Protein AF-M6C1A1-F1 (afdb_monomer_lite)

Foldseek 3Di:
DFWDDKDKDADPDPPRKIKIKTKTADDPVVVVVVCVVQVKDWDQDPVDDPPPDPPPQDADNPWTWIDRPDPQDDWIKTADNVGRIIITIHIDD

pLDDT: mean 89.35, std 10.34, range [57.09, 98.19]

Radius of gyration: 13.03 Å; chains: 1; bounding box: 29×26×34 Å

Sequence (93 aa):
MKLVHGKYRESAHWSHEHILFLELKAPPPWRQEFIRLNHLIEVKPDGTLPRDAPIWFRPPKYYKVLISHSENQGSVYYENPKTGHMFLYDIQF

Organism: NCBI:txid1303729

Secondary structure (DSSP, 8-state):
-EEEEEEEEE-SSSS--EEEEEEEE--HHHHHHHHHHTTEEEE-------TT--TT----TTSEEEEESS--TT-EEEEETTTTEEEEEEEE-

Structure (mmCIF, N/CA/C/O backbone):
data_AF-M6C1A1-F1
#
_entry.id   AF-M6C1A1-F1
#
loop_
_atom_site.group_PDB
_atom_site.id
_atom_site.type_symbol
_atom_site.label_atom_id
_atom_site.label_alt_id
_atom_site.label_comp_id
_atom_site.label_asym_id
_atom_site.label_entity_id
_atom_site.label_seq_id
_atom_site.pdbx_PDB_ins_code
_atom_site.Cartn_x
_atom_site.Cartn_y
_atom_site.Cartn_z
_atom_site.occupancy
_atom_site.B_iso_or_equiv
_atom_site.auth_seq_id
_atom_site.auth_comp_id
_atom_site.auth_asym_id
_atom_site.auth_atom_id
_atom_site.pdbx_PDB_model_num
ATOM 1 N N . MET A 1 1 ? -3.321 -11.537 8.375 1.00 89.19 1 MET A N 1
ATOM 2 C CA . MET A 1 1 ? -3.165 -10.690 7.169 1.00 89.19 1 MET A CA 1
ATOM 3 C C . MET A 1 1 ? -4.000 -11.298 6.053 1.00 89.19 1 MET A C 1
ATOM 5 O O . MET A 1 1 ? -4.170 -12.511 6.069 1.00 89.19 1 MET A O 1
ATOM 9 N N . LYS A 1 2 ? -4.548 -10.496 5.134 1.00 95.88 2 LYS A N 1
ATOM 10 C CA . LYS A 1 2 ? -5.321 -10.986 3.982 1.00 95.88 2 LYS A CA 1
ATOM 11 C C . LYS A 1 2 ? -4.950 -10.204 2.723 1.00 95.88 2 LYS A C 1
ATOM 13 O O . LYS A 1 2 ? -5.054 -8.982 2.742 1.00 95.88 2 LYS A O 1
ATOM 18 N N . LEU A 1 3 ? -4.573 -10.904 1.656 1.00 96.44 3 LEU A N 1
ATOM 19 C CA . LEU A 1 3 ? -4.422 -10.331 0.318 1.00 96.44 3 LEU A CA 1
ATOM 20 C C . LEU A 1 3 ? -5.800 -10.229 -0.356 1.00 96.44 3 LEU A C 1
ATOM 22 O O . LEU A 1 3 ? -6.589 -11.172 -0.277 1.00 96.44 3 LEU A O 1
ATOM 26 N N . VAL A 1 4 ? -6.095 -9.085 -0.971 1.00 97.06 4 VAL A N 1
ATOM 27 C CA . VAL A 1 4 ? -7.317 -8.846 -1.756 1.00 97.06 4 VAL A CA 1
ATOM 28 C C . VAL A 1 4 ? -6.995 -8.954 -3.244 1.00 97.06 4 VAL A C 1
ATOM 30 O O . VAL A 1 4 ? -7.593 -9.776 -3.931 1.00 97.06 4 VAL A O 1
ATOM 33 N N . HIS A 1 5 ? -5.998 -8.200 -3.711 1.00 98.06 5 HIS A N 1
ATOM 34 C CA . HIS A 1 5 ? -5.505 -8.243 -5.086 1.00 98.06 5 HIS A CA 1
ATOM 35 C C . HIS A 1 5 ? -3.981 -8.151 -5.121 1.00 98.06 5 HIS A C 1
ATOM 37 O O . HIS A 1 5 ? -3.374 -7.490 -4.278 1.00 98.06 5 HIS A O 1
ATOM 43 N N . GLY A 1 6 ? -3.374 -8.786 -6.122 1.00 96.12 6 GLY A N 1
ATOM 44 C CA . GLY A 1 6 ? -1.946 -8.687 -6.388 1.00 96.12 6 GLY A CA 1
ATOM 45 C C . GLY A 1 6 ? -1.657 -8.689 -7.884 1.00 96.12 6 GLY A C 1
ATOM 46 O O . GLY A 1 6 ? -2.283 -9.428 -8.642 1.00 96.12 6 GLY A O 1
ATOM 47 N N . LYS A 1 7 ? -0.715 -7.849 -8.309 1.00 95.31 7 LYS A N 1
ATOM 48 C CA . LYS A 1 7 ? -0.151 -7.846 -9.660 1.00 95.31 7 LYS A CA 1
ATOM 49 C C . LYS A 1 7 ? 1.350 -7.633 -9.542 1.00 95.31 7 LYS A C 1
ATOM 51 O O . LYS A 1 7 ? 1.779 -6.630 -8.982 1.00 95.31 7 LYS A O 1
ATOM 56 N N . TYR A 1 8 ? 2.113 -8.567 -10.086 1.00 92.50 8 TYR A N 1
ATOM 57 C CA . TYR A 1 8 ? 3.569 -8.542 -10.104 1.00 92.50 8 TYR A CA 1
ATOM 58 C C . TYR A 1 8 ? 4.056 -8.550 -11.551 1.00 92.50 8 TYR A C 1
ATOM 60 O O . TYR A 1 8 ? 3.472 -9.231 -12.400 1.00 92.50 8 TYR A O 1
ATOM 68 N N . ARG A 1 9 ? 5.098 -7.772 -11.832 1.00 86.56 9 ARG A N 1
ATOM 69 C CA . ARG A 1 9 ? 5.805 -7.762 -13.107 1.00 86.56 9 ARG A CA 1
ATOM 70 C C . ARG A 1 9 ? 7.294 -7.641 -12.826 1.00 86.56 9 ARG A C 1
ATOM 72 O O . ARG A 1 9 ? 7.702 -6.724 -12.126 1.00 86.56 9 ARG A O 1
ATOM 79 N N . GLU A 1 10 ? 8.070 -8.521 -13.431 1.00 83.62 10 GLU A N 1
ATOM 80 C CA . GLU A 1 10 ? 9.530 -8.499 -13.405 1.00 83.62 10 GLU A CA 1
ATOM 81 C C . GLU A 1 10 ? 10.049 -8.163 -14.809 1.00 83.62 10 GLU A C 1
ATOM 83 O O . GLU A 1 10 ? 9.388 -8.476 -15.812 1.00 83.62 10 GLU A O 1
ATOM 88 N N . SER A 1 11 ? 11.190 -7.483 -14.896 1.00 75.62 11 SER A N 1
ATOM 89 C CA . SER A 1 11 ? 11.882 -7.289 -16.170 1.00 75.62 11 SER A CA 1
ATOM 90 C C . SER A 1 11 ? 12.399 -8.627 -16.704 1.00 75.62 11 SER A C 1
ATOM 92 O O . SER A 1 11 ? 12.832 -9.494 -15.956 1.00 75.62 11 SER A O 1
ATOM 94 N N . ALA A 1 12 ? 12.359 -8.803 -18.026 1.00 66.56 12 ALA A N 1
ATOM 95 C CA . ALA A 1 12 ? 12.942 -9.975 -18.684 1.00 66.56 12 ALA A CA 1
ATOM 96 C C . ALA A 1 12 ? 14.465 -9.839 -18.897 1.00 66.56 12 ALA A C 1
ATOM 98 O O . ALA A 1 12 ? 15.117 -10.780 -19.351 1.00 66.56 12 ALA A O 1
ATOM 99 N N . HIS A 1 13 ? 15.025 -8.655 -18.631 1.00 60.72 13 HIS A N 1
ATOM 100 C CA . HIS A 1 13 ? 16.453 -8.374 -18.747 1.00 60.72 13 HIS A CA 1
ATOM 101 C C . HIS A 1 13 ? 17.161 -8.606 -17.404 1.00 60.72 13 HIS A C 1
ATOM 103 O O . HIS A 1 13 ? 16.519 -8.676 -16.371 1.00 60.72 13 HIS A O 1
ATOM 109 N N . TRP A 1 14 ? 18.488 -8.764 -17.414 1.00 58.22 14 TRP A N 1
ATOM 110 C CA . TRP A 1 14 ? 19.290 -9.239 -16.270 1.00 58.22 14 TRP A CA 1
ATOM 111 C C . TRP A 1 14 ? 19.287 -8.331 -15.019 1.00 58.22 14 TRP A C 1
ATOM 113 O O . TRP A 1 14 ? 19.912 -8.677 -14.014 1.00 58.22 14 TRP A O 1
ATOM 123 N N . SER A 1 15 ? 18.620 -7.176 -15.064 1.00 61.72 15 SER A N 1
ATOM 124 C CA . SER A 1 15 ? 18.337 -6.362 -13.886 1.00 61.72 15 SER A CA 1
ATOM 125 C C . SER A 1 15 ? 17.124 -6.949 -13.149 1.00 61.72 15 SER A C 1
ATOM 127 O O . SER A 1 15 ? 16.104 -7.254 -13.760 1.00 61.72 15 SER A O 1
ATOM 129 N N . HIS A 1 16 ? 17.234 -7.141 -11.830 1.00 68.25 16 HIS A N 1
ATOM 130 C CA . HIS A 1 16 ? 16.158 -7.676 -10.978 1.00 68.25 16 HIS A CA 1
ATOM 131 C C . HIS A 1 16 ? 15.087 -6.601 -10.713 1.00 68.25 16 HIS A C 1
ATOM 133 O O . HIS A 1 16 ? 14.690 -6.369 -9.574 1.00 68.25 16 HIS A O 1
ATOM 139 N N . GLU A 1 17 ? 14.676 -5.887 -11.764 1.00 82.06 17 GLU A N 1
ATOM 140 C CA . GLU A 1 17 ? 13.709 -4.805 -11.657 1.00 82.06 17 GLU A CA 1
ATOM 141 C C . GLU A 1 17 ? 12.316 -5.394 -11.525 1.00 82.06 17 GLU A C 1
ATOM 143 O O . GLU A 1 17 ? 11.888 -6.215 -12.352 1.00 82.06 17 GLU A O 1
ATOM 148 N N . HIS A 1 18 ? 11.571 -4.931 -10.529 1.00 87.19 18 HIS A N 1
ATOM 149 C CA . HIS A 1 18 ? 10.198 -5.364 -10.336 1.00 87.19 18 HIS A CA 1
ATOM 150 C C . HIS A 1 18 ? 9.247 -4.211 -10.076 1.00 87.19 18 HIS A C 1
ATOM 152 O O . HIS A 1 18 ? 9.596 -3.181 -9.508 1.00 87.19 18 HIS A O 1
ATOM 158 N N . ILE A 1 19 ? 7.997 -4.442 -10.470 1.00 91.31 19 ILE A N 1
ATOM 159 C CA . ILE A 1 19 ? 6.848 -3.612 -10.136 1.00 91.31 19 ILE A CA 1
ATOM 160 C C . ILE A 1 19 ? 5.800 -4.497 -9.471 1.00 91.31 19 ILE A C 1
ATOM 162 O O . ILE A 1 19 ? 5.350 -5.502 -10.034 1.00 91.31 19 ILE A O 1
ATOM 166 N N . LEU A 1 20 ? 5.363 -4.085 -8.287 1.00 93.62 20 LEU A N 1
ATOM 167 C CA . LEU A 1 20 ? 4.387 -4.790 -7.476 1.00 93.62 20 LEU A CA 1
ATOM 168 C C . LEU A 1 20 ? 3.235 -3.859 -7.091 1.00 93.62 20 LEU A C 1
ATOM 170 O O . LEU A 1 20 ? 3.431 -2.792 -6.519 1.00 93.62 20 LEU A O 1
ATOM 174 N N . PHE A 1 21 ? 2.011 -4.305 -7.359 1.00 96.50 21 PHE A N 1
ATOM 175 C CA . PHE A 1 21 ? 0.788 -3.706 -6.838 1.00 96.50 21 PHE A CA 1
ATOM 176 C C . PHE A 1 21 ? 0.103 -4.706 -5.916 1.00 96.50 21 PHE A C 1
ATOM 178 O O . PHE A 1 21 ? -0.175 -5.835 -6.329 1.00 96.50 21 PHE A O 1
ATOM 185 N N . LEU A 1 22 ? -0.233 -4.286 -4.699 1.00 97.56 22 LEU A N 1
ATOM 186 C CA . LEU A 1 22 ? -1.007 -5.079 -3.747 1.00 97.56 22 LEU A CA 1
ATOM 187 C C . LEU A 1 22 ? -2.165 -4.263 -3.178 1.00 97.56 22 LEU A C 1
ATOM 189 O O . LEU A 1 22 ? -2.023 -3.080 -2.881 1.00 97.56 22 LEU A O 1
ATOM 193 N N . GLU A 1 23 ? -3.287 -4.930 -2.948 1.00 98.19 23 GLU A N 1
ATOM 194 C CA . GLU A 1 23 ? -4.354 -4.480 -2.056 1.00 98.19 23 GLU A CA 1
ATOM 195 C C . GLU A 1 23 ? -4.487 -5.520 -0.945 1.00 98.19 23 GLU A C 1
ATOM 197 O O . GLU A 1 23 ? -4.648 -6.713 -1.218 1.00 98.19 23 GLU A O 1
ATOM 202 N N . LEU A 1 24 ? -4.383 -5.102 0.314 1.00 97.56 24 LEU A N 1
ATOM 203 C CA . LEU A 1 24 ? -4.359 -6.027 1.444 1.00 97.56 24 LEU A CA 1
ATOM 204 C C . LEU A 1 24 ? -5.001 -5.448 2.702 1.00 97.56 24 LEU A C 1
ATOM 206 O O . LEU A 1 24 ? -5.198 -4.244 2.854 1.00 97.56 24 LEU A O 1
ATOM 210 N N . LYS A 1 25 ? -5.304 -6.338 3.647 1.00 97.81 25 LYS A N 1
ATOM 211 C CA . LYS A 1 25 ? -5.681 -5.996 5.018 1.00 97.81 25 LYS A CA 1
ATOM 212 C C . LYS A 1 25 ? -4.651 -6.562 5.991 1.00 97.81 25 LYS A C 1
ATOM 214 O O . LYS A 1 25 ? -4.532 -7.785 6.145 1.00 97.81 25 LYS A O 1
ATOM 219 N N . ALA A 1 26 ? -3.929 -5.680 6.672 1.00 96.94 26 ALA A N 1
ATOM 220 C CA . ALA A 1 26 ? -2.890 -6.043 7.633 1.00 96.94 26 ALA A CA 1
ATOM 221 C C . ALA A 1 26 ? -3.280 -5.644 9.067 1.00 96.94 26 ALA A C 1
ATOM 223 O O . ALA A 1 26 ? -3.941 -4.621 9.259 1.00 96.94 26 ALA A O 1
ATOM 224 N N . PRO A 1 27 ? -2.906 -6.431 10.092 1.00 97.00 27 PRO A N 1
ATOM 225 C CA . PRO A 1 27 ? -3.138 -6.078 11.493 1.00 97.00 27 PRO A CA 1
ATOM 226 C C . PRO A 1 27 ? -2.162 -4.981 11.968 1.00 97.00 27 PRO A C 1
ATOM 228 O O . PRO A 1 27 ? -1.062 -4.889 11.422 1.00 97.00 27 PRO A O 1
ATOM 231 N N . PRO A 1 28 ? -2.509 -4.187 13.003 1.00 96.31 28 PRO A N 1
ATOM 232 C CA . PRO A 1 28 ? -1.676 -3.070 13.457 1.00 96.31 28 PRO A CA 1
ATOM 233 C C . PRO A 1 28 ? -0.203 -3.412 13.752 1.00 96.31 28 PRO A C 1
ATOM 235 O O . PRO A 1 28 ? 0.642 -2.666 13.263 1.00 96.31 28 PRO A O 1
ATOM 238 N N . PRO A 1 29 ? 0.142 -4.532 14.431 1.00 96.81 29 PRO A N 1
ATOM 239 C CA . PRO A 1 29 ? 1.544 -4.857 14.713 1.00 96.81 29 PRO A CA 1
ATOM 240 C C . PRO A 1 29 ? 2.389 -5.017 13.446 1.00 96.81 29 PRO A C 1
ATOM 242 O O . PRO A 1 29 ? 3.508 -4.526 13.375 1.00 96.81 29 PRO A O 1
ATOM 245 N N . TRP A 1 30 ? 1.826 -5.645 12.409 1.00 96.69 30 TRP A N 1
ATOM 246 C CA . TRP A 1 30 ? 2.526 -5.821 11.138 1.00 96.69 30 TRP A CA 1
ATOM 247 C C . TRP A 1 30 ? 2.729 -4.485 10.421 1.00 96.69 30 TRP A C 1
ATOM 249 O O . TRP A 1 30 ? 3.796 -4.242 9.875 1.00 96.69 30 TRP A O 1
ATOM 259 N N . ARG A 1 31 ? 1.727 -3.595 10.443 1.00 96.12 31 ARG A N 1
ATOM 260 C CA . ARG A 1 31 ? 1.812 -2.283 9.776 1.00 96.12 31 ARG A CA 1
ATOM 261 C C . ARG A 1 31 ? 2.837 -1.372 10.447 1.00 96.12 31 ARG A C 1
ATOM 263 O O . ARG A 1 31 ? 3.610 -0.721 9.757 1.00 96.12 31 ARG A O 1
ATOM 270 N N . GLN A 1 32 ? 2.868 -1.365 11.779 1.00 95.81 32 GLN A N 1
ATOM 271 C CA . GLN A 1 32 ? 3.870 -0.630 12.554 1.00 95.81 32 GLN A CA 1
ATOM 272 C C . GLN A 1 32 ? 5.284 -1.116 12.230 1.00 95.81 32 GLN A C 1
ATOM 274 O O . GLN A 1 32 ? 6.168 -0.303 11.977 1.00 95.81 32 GLN A O 1
ATOM 279 N N . GLU A 1 33 ? 5.473 -2.433 12.171 1.00 97.00 33 GLU A N 1
ATOM 280 C CA . GLU A 1 33 ? 6.764 -3.024 11.837 1.00 97.00 33 GLU A CA 1
ATOM 281 C C . GLU A 1 33 ? 7.161 -2.753 10.380 1.00 97.00 33 GLU A C 1
ATOM 283 O O . GLU A 1 33 ? 8.300 -2.387 10.112 1.00 97.00 33 GLU A O 1
ATOM 288 N N . PHE A 1 34 ? 6.215 -2.835 9.442 1.00 94.94 34 PHE A N 1
ATOM 289 C CA . PHE A 1 34 ? 6.432 -2.496 8.036 1.00 94.94 34 PHE A CA 1
ATOM 290 C C . PHE A 1 34 ? 6.886 -1.040 7.859 1.00 94.94 34 PHE A C 1
ATOM 292 O O . PHE A 1 34 ? 7.878 -0.786 7.178 1.00 94.94 34 PHE A O 1
ATOM 299 N N . ILE A 1 35 ? 6.212 -0.091 8.517 1.00 94.50 35 ILE A N 1
ATOM 300 C CA . ILE A 1 35 ? 6.593 1.330 8.523 1.00 94.50 35 ILE A CA 1
ATOM 301 C C . ILE A 1 35 ? 7.998 1.513 9.100 1.00 94.50 35 ILE A C 1
ATOM 303 O O . ILE A 1 35 ? 8.817 2.223 8.515 1.00 94.50 35 ILE A O 1
ATOM 307 N N . ARG A 1 36 ? 8.287 0.845 10.222 1.00 95.44 36 ARG A N 1
ATOM 308 C CA . ARG A 1 36 ? 9.572 0.932 10.919 1.00 95.44 36 ARG A CA 1
ATOM 309 C C . ARG A 1 36 ? 10.720 0.359 10.094 1.00 95.44 36 ARG A C 1
ATOM 311 O O . ARG A 1 36 ? 11.758 0.995 10.024 1.00 95.44 36 ARG A O 1
ATOM 318 N N . LEU A 1 37 ? 10.554 -0.815 9.487 1.00 93.56 37 LEU A N 1
ATOM 319 C CA . LEU A 1 37 ? 11.612 -1.492 8.728 1.00 93.56 37 LEU A CA 1
ATOM 320 C C . LEU A 1 37 ? 11.923 -0.804 7.393 1.00 93.56 37 LEU A C 1
ATOM 322 O O . LEU A 1 37 ? 13.066 -0.835 6.957 1.00 93.56 37 LEU A O 1
ATOM 326 N N . ASN A 1 38 ? 10.931 -0.166 6.765 1.00 91.06 38 ASN A N 1
ATOM 327 C CA . ASN A 1 38 ? 11.099 0.518 5.475 1.00 91.06 38 ASN A CA 1
ATOM 328 C C . ASN A 1 38 ? 11.364 2.030 5.612 1.00 91.06 38 ASN A C 1
ATOM 330 O O . ASN A 1 38 ? 11.391 2.748 4.609 1.00 91.06 38 ASN A O 1
ATOM 334 N N . HIS A 1 39 ? 11.533 2.518 6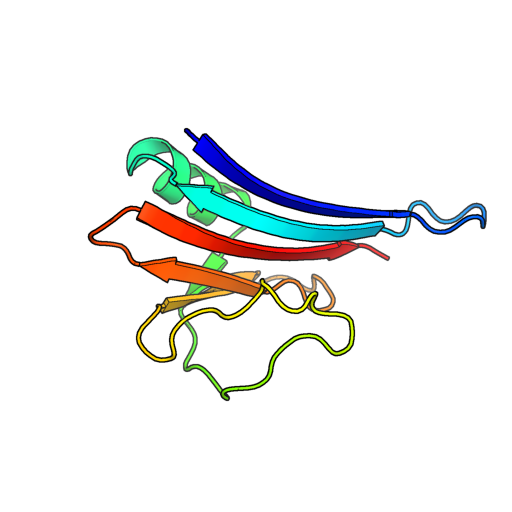.848 1.00 92.94 39 HIS A N 1
ATOM 335 C CA . HIS A 1 39 ? 11.754 3.931 7.171 1.00 92.94 39 HIS A CA 1
ATOM 336 C C . HIS A 1 39 ? 10.706 4.852 6.515 1.00 92.94 39 HIS A C 1
ATOM 338 O O . HIS A 1 39 ? 11.048 5.850 5.874 1.00 92.94 39 HIS A O 1
ATOM 344 N N . LEU A 1 40 ? 9.424 4.483 6.627 1.00 93.12 40 LEU A N 1
ATOM 345 C CA . LEU A 1 40 ? 8.346 5.206 5.954 1.00 93.12 40 LEU A CA 1
ATOM 346 C C . LEU A 1 40 ? 7.931 6.461 6.724 1.00 93.12 40 LEU A C 1
ATOM 348 O O . LEU A 1 40 ? 7.750 6.425 7.942 1.00 93.12 40 LEU A O 1
ATOM 352 N N . ILE A 1 41 ? 7.699 7.547 5.992 1.00 94.12 41 ILE A N 1
ATOM 353 C CA . ILE A 1 41 ? 7.161 8.807 6.509 1.00 94.12 41 ILE A CA 1
ATOM 354 C C . ILE A 1 41 ? 5.811 9.114 5.869 1.00 94.12 41 ILE A C 1
ATOM 356 O O . ILE A 1 41 ? 5.564 8.770 4.714 1.00 94.12 41 ILE A O 1
ATOM 360 N N . GLU A 1 42 ? 4.937 9.781 6.619 1.00 94.69 42 GLU A N 1
ATOM 361 C CA . GLU A 1 42 ? 3.657 10.264 6.104 1.00 94.69 42 GLU A CA 1
ATOM 362 C C . GLU A 1 42 ? 3.845 11.557 5.304 1.00 94.69 42 GLU A C 1
ATOM 364 O O . GLU A 1 42 ? 4.496 12.495 5.766 1.00 94.69 42 GLU A O 1
ATOM 369 N N . VAL A 1 43 ? 3.247 11.618 4.114 1.00 92.50 43 VAL A N 1
ATOM 370 C CA . VAL A 1 43 ? 3.272 12.791 3.231 1.00 92.50 43 VAL A CA 1
ATOM 371 C C . VAL A 1 43 ? 1.864 13.214 2.828 1.00 92.50 43 VAL A C 1
ATOM 373 O O . VAL A 1 43 ? 0.900 12.452 2.931 1.00 92.50 43 VAL A O 1
ATOM 376 N N . LYS A 1 44 ? 1.729 14.458 2.355 1.00 89.62 44 LYS A N 1
ATOM 377 C CA . LYS A 1 44 ? 0.460 14.929 1.793 1.00 89.62 44 LYS A CA 1
ATOM 378 C C . LYS A 1 44 ? 0.208 14.232 0.447 1.00 89.62 44 LYS A C 1
ATOM 380 O O . LYS A 1 44 ? 1.104 14.259 -0.394 1.00 89.62 44 LYS A O 1
ATOM 385 N N . PRO A 1 45 ? -0.985 13.654 0.216 1.00 82.06 45 PRO A N 1
ATOM 386 C CA . PRO A 1 45 ? -1.332 13.096 -1.084 1.00 82.06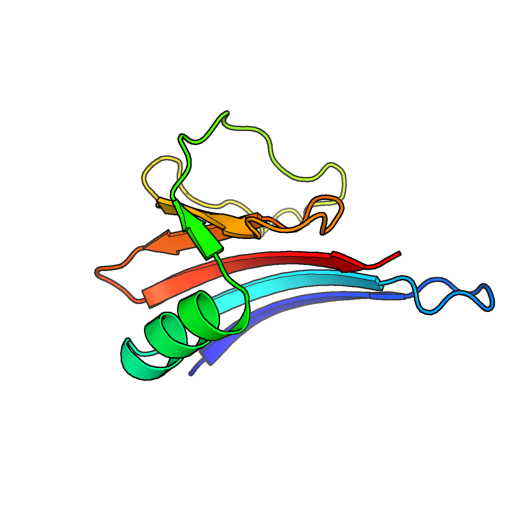 45 PRO A CA 1
ATOM 387 C C . PRO A 1 45 ? -1.352 14.202 -2.143 1.00 82.06 45 PRO A C 1
ATOM 389 O O . PRO A 1 45 ? -2.019 15.220 -1.963 1.00 82.06 45 PRO A O 1
ATOM 392 N N . ASP A 1 46 ? -0.676 13.975 -3.264 1.00 78.88 46 ASP A N 1
ATOM 393 C CA . ASP A 1 46 ? -0.767 14.813 -4.466 1.00 78.88 46 ASP A CA 1
ATOM 394 C C . ASP A 1 46 ? -1.914 14.366 -5.400 1.00 78.88 46 ASP A C 1
ATOM 396 O O . ASP A 1 46 ? -2.307 15.087 -6.314 1.00 78.88 46 ASP A O 1
ATOM 400 N N . GLY A 1 47 ? -2.500 13.194 -5.128 1.00 77.88 47 GLY A N 1
ATOM 401 C CA . GLY A 1 47 ? -3.581 12.599 -5.911 1.00 77.88 47 GLY A CA 1
ATOM 402 C C . GLY A 1 47 ? -3.109 11.834 -7.148 1.00 77.88 47 GLY A C 1
ATOM 403 O O . GLY A 1 47 ? -3.955 11.335 -7.892 1.00 77.88 47 GLY A O 1
ATOM 404 N N . THR A 1 48 ? -1.798 11.713 -7.355 1.00 80.75 48 THR A N 1
ATOM 405 C CA . THR A 1 48 ? -1.212 10.985 -8.478 1.00 80.75 48 THR A CA 1
ATOM 406 C C . THR A 1 48 ? -1.203 9.485 -8.177 1.00 80.75 48 THR A C 1
ATOM 408 O O . THR A 1 48 ? -0.895 9.051 -7.066 1.00 80.75 48 THR A O 1
ATOM 411 N N . LEU A 1 49 ? -1.564 8.676 -9.175 1.00 87.06 49 LEU A N 1
ATOM 412 C CA . LEU A 1 49 ? -1.430 7.219 -9.129 1.00 87.06 49 LEU A CA 1
ATOM 413 C C . LEU A 1 49 ? -0.296 6.772 -10.058 1.00 87.06 49 LEU A C 1
ATOM 415 O O . LEU A 1 49 ? -0.037 7.445 -11.060 1.00 87.06 49 LEU A O 1
ATOM 419 N N . PRO A 1 50 ? 0.346 5.623 -9.782 1.00 87.88 50 PRO A N 1
ATOM 420 C CA . PRO A 1 50 ? 1.327 5.050 -10.694 1.00 87.88 50 PRO A CA 1
ATOM 421 C C . PRO A 1 50 ? 0.727 4.818 -12.085 1.00 87.88 50 PRO A C 1
ATOM 423 O O . PRO A 1 50 ? -0.402 4.341 -12.209 1.00 87.88 50 PRO A O 1
ATOM 426 N N . ARG A 1 51 ? 1.491 5.120 -13.142 1.00 83.88 51 ARG A N 1
ATOM 427 C CA . ARG A 1 51 ? 1.019 5.063 -14.540 1.00 83.88 51 ARG A CA 1
ATOM 428 C C . ARG A 1 51 ? 0.458 3.692 -14.940 1.00 83.88 51 ARG A C 1
ATOM 430 O O . ARG A 1 51 ? -0.529 3.631 -15.665 1.00 83.88 51 ARG A O 1
ATOM 437 N N . ASP A 1 52 ? 1.057 2.618 -14.429 1.00 86.00 52 ASP A N 1
ATOM 438 C CA . ASP A 1 52 ? 0.706 1.231 -14.766 1.00 86.00 52 ASP A CA 1
ATOM 439 C C . ASP A 1 52 ? -0.239 0.570 -13.744 1.00 86.00 52 ASP A C 1
ATOM 441 O O . ASP A 1 52 ? -0.400 -0.663 -13.726 1.00 86.00 52 ASP A O 1
ATOM 445 N N . ALA A 1 53 ? -0.868 1.384 -12.888 1.00 92.62 53 ALA A N 1
ATOM 446 C CA . ALA A 1 53 ? -1.789 0.919 -11.865 1.00 92.62 53 ALA A CA 1
ATOM 447 C C . ALA A 1 53 ? -2.952 0.122 -12.487 1.00 92.62 53 ALA A C 1
ATOM 449 O O . ALA A 1 53 ? -3.628 0.600 -13.404 1.00 92.62 53 ALA A O 1
ATOM 450 N N . PRO A 1 54 ? -3.217 -1.111 -12.015 1.00 95.25 54 PRO A N 1
ATOM 451 C CA . PRO A 1 54 ? -4.363 -1.873 -12.485 1.00 95.25 54 PRO A CA 1
ATOM 452 C C . PRO A 1 54 ? -5.674 -1.192 -12.073 1.00 95.25 54 PRO A C 1
ATOM 454 O O . PRO A 1 54 ? -5.726 -0.451 -11.095 1.00 95.25 54 PRO A O 1
ATOM 457 N N . ILE A 1 55 ? -6.769 -1.495 -12.779 1.00 95.19 55 ILE A N 1
ATOM 458 C CA . ILE A 1 55 ? -8.070 -0.834 -12.569 1.00 95.19 55 ILE A CA 1
ATOM 459 C C . ILE A 1 55 ? -8.601 -0.927 -11.132 1.00 95.19 55 ILE A C 1
ATOM 461 O O . ILE A 1 55 ? -9.400 -0.084 -10.739 1.00 95.19 55 ILE A O 1
ATOM 465 N N . TRP A 1 56 ? -8.183 -1.936 -10.366 1.00 96.06 56 TRP A N 1
ATOM 466 C CA . TRP A 1 56 ? -8.574 -2.140 -8.972 1.00 96.06 56 TRP A CA 1
ATOM 467 C C . TRP A 1 56 ? -7.700 -1.356 -7.979 1.00 96.06 56 TRP A C 1
ATOM 469 O O . TRP A 1 56 ? -8.105 -1.165 -6.837 1.00 96.06 56 TRP A O 1
ATOM 479 N N . PHE A 1 57 ? -6.537 -0.843 -8.393 1.00 96.75 57 PHE A N 1
ATOM 480 C CA . PHE A 1 57 ? -5.632 -0.076 -7.538 1.00 96.75 57 PHE A CA 1
ATOM 481 C C . PHE A 1 57 ? -6.107 1.376 -7.424 1.00 96.75 57 PHE A C 1
ATOM 483 O O . PHE A 1 57 ? -5.643 2.277 -8.122 1.00 96.75 57 PHE A O 1
ATOM 490 N N . ARG A 1 58 ? -7.110 1.590 -6.571 1.00 94.69 58 ARG A N 1
ATOM 491 C CA . ARG A 1 58 ? -7.782 2.884 -6.388 1.00 94.69 58 ARG A CA 1
ATOM 492 C C . ARG A 1 58 ? -7.788 3.281 -4.908 1.00 94.69 58 ARG A C 1
ATOM 494 O O . ARG A 1 58 ? -8.847 3.227 -4.276 1.00 94.69 58 ARG A O 1
ATOM 501 N N . PRO A 1 59 ? -6.634 3.667 -4.333 1.00 95.00 59 PRO A N 1
ATOM 502 C CA . PRO A 1 59 ? -6.576 4.109 -2.947 1.00 95.00 59 PRO A CA 1
ATOM 503 C C . PRO A 1 59 ? -7.480 5.337 -2.731 1.00 95.00 59 PRO A C 1
ATOM 505 O O . PRO A 1 59 ? -7.393 6.312 -3.483 1.00 95.00 59 PRO A O 1
ATOM 508 N N . PRO A 1 60 ? -8.368 5.326 -1.721 1.00 93.69 60 PRO A N 1
ATOM 509 C CA . PRO A 1 60 ? -9.202 6.484 -1.425 1.00 93.69 60 PRO A CA 1
ATOM 510 C C . PRO A 1 60 ? -8.375 7.701 -0.992 1.00 93.69 60 PRO A C 1
ATOM 512 O O . PRO A 1 60 ? -7.426 7.574 -0.224 1.00 93.69 60 PRO A O 1
ATOM 515 N N . LYS A 1 61 ? -8.794 8.907 -1.403 1.00 90.38 61 LYS A N 1
ATOM 516 C CA . LYS A 1 61 ? -8.059 10.171 -1.164 1.00 90.38 61 LYS A CA 1
ATOM 517 C C . LYS A 1 61 ? -7.801 10.509 0.310 1.00 90.38 61 LYS A C 1
ATOM 519 O O . LYS A 1 61 ? -6.933 11.318 0.604 1.00 90.38 61 LYS A O 1
ATOM 524 N N . TYR A 1 62 ? -8.584 9.937 1.221 1.00 90.38 62 TYR A N 1
ATOM 525 C CA . TYR A 1 62 ? -8.459 10.148 2.666 1.00 90.38 62 TYR A CA 1
ATOM 526 C C . TYR A 1 62 ? -7.508 9.150 3.346 1.00 90.38 62 TYR A C 1
ATOM 528 O O . TYR A 1 62 ? -7.394 9.156 4.572 1.00 90.38 62 TYR A O 1
ATOM 536 N N . TYR A 1 63 ? -6.883 8.245 2.588 1.00 94.62 63 TYR A N 1
ATOM 537 C CA . TYR A 1 63 ? -5.866 7.347 3.127 1.00 94.62 63 TYR A CA 1
ATOM 538 C C . TYR A 1 63 ? -4.592 8.141 3.398 1.00 94.62 63 TYR A C 1
ATOM 540 O O . TYR A 1 63 ? -4.280 9.104 2.696 1.00 94.62 63 TYR A O 1
ATOM 548 N N . LYS A 1 64 ? -3.845 7.709 4.412 1.00 94.88 64 LYS A N 1
ATOM 549 C CA . LYS A 1 64 ? -2.484 8.189 4.628 1.00 94.88 64 LYS A CA 1
ATOM 550 C C . LYS A 1 64 ? -1.621 7.750 3.460 1.00 94.88 64 LYS A C 1
ATOM 552 O O . LYS A 1 64 ? -1.776 6.617 3.009 1.00 94.88 64 LYS A O 1
ATOM 557 N N . VAL A 1 65 ? -0.716 8.615 3.021 1.00 95.19 65 VAL A N 1
ATOM 558 C CA . VAL A 1 65 ? 0.298 8.278 2.021 1.00 95.19 65 VAL A CA 1
ATOM 559 C C . VAL A 1 65 ? 1.632 8.170 2.728 1.00 95.19 65 VAL A C 1
ATOM 561 O O . VAL A 1 65 ? 2.021 9.077 3.458 1.00 95.19 65 VAL A O 1
ATOM 564 N N . LEU A 1 66 ? 2.300 7.045 2.528 1.00 94.56 66 LEU A N 1
ATOM 565 C CA . LEU A 1 66 ? 3.572 6.710 3.131 1.00 94.56 66 LEU A CA 1
ATOM 566 C C . LEU A 1 66 ? 4.593 6.475 2.019 1.00 94.56 66 LEU A C 1
ATOM 568 O O . LEU A 1 66 ? 4.329 5.715 1.085 1.00 94.56 66 LEU A O 1
ATOM 572 N N . ILE A 1 67 ? 5.756 7.103 2.140 1.00 92.44 67 ILE A N 1
ATOM 573 C CA . ILE A 1 67 ? 6.898 6.911 1.238 1.00 92.44 67 ILE A CA 1
ATOM 574 C C . ILE A 1 67 ? 8.146 6.620 2.063 1.00 92.44 67 ILE A C 1
ATOM 576 O O . ILE A 1 67 ? 8.211 7.001 3.233 1.00 92.44 67 ILE A O 1
ATOM 580 N N . SER A 1 68 ? 9.133 5.946 1.476 1.00 89.00 68 SER A N 1
ATOM 581 C CA . SER A 1 68 ? 10.427 5.788 2.144 1.00 89.00 68 SER A CA 1
ATOM 582 C C . SER A 1 68 ? 11.140 7.137 2.231 1.00 89.00 68 SER A C 1
ATOM 584 O O . SER A 1 68 ? 11.104 7.926 1.290 1.00 89.00 68 SER A O 1
ATOM 586 N N . HIS A 1 69 ? 11.780 7.405 3.369 1.00 78.69 69 HIS A N 1
ATOM 587 C CA . HIS A 1 69 ? 12.630 8.584 3.543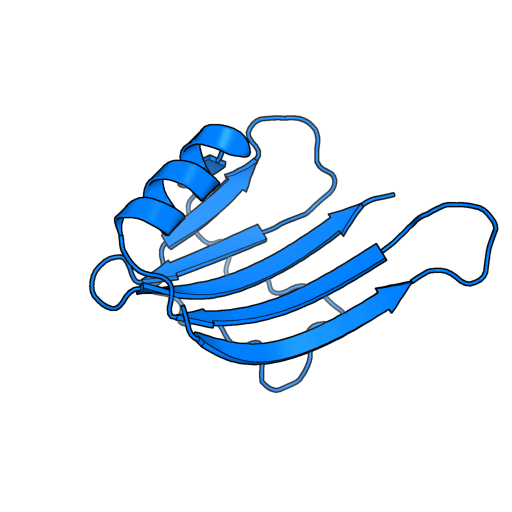 1.00 78.69 69 HIS A CA 1
ATOM 588 C C . HIS A 1 69 ? 13.943 8.488 2.736 1.00 78.69 69 HIS A C 1
ATOM 590 O O . HIS A 1 69 ? 14.571 9.505 2.451 1.00 78.69 69 HIS A O 1
ATOM 596 N N . SER A 1 70 ? 14.388 7.274 2.398 1.00 68.75 70 SER A N 1
ATOM 597 C CA . SER A 1 70 ? 15.578 7.016 1.574 1.00 68.75 70 SER A CA 1
ATOM 598 C C . SER A 1 70 ? 15.248 6.957 0.078 1.00 68.75 70 SER A C 1
ATOM 600 O O . SER A 1 70 ? 14.082 6.849 -0.287 1.00 68.75 70 SER A O 1
ATOM 602 N N . GLU A 1 71 ? 16.281 6.995 -0.773 1.00 57.09 71 GLU A N 1
ATOM 603 C CA . GLU A 1 71 ? 16.255 7.074 -2.249 1.00 57.09 71 GLU A CA 1
ATOM 604 C C . GLU A 1 71 ? 15.551 5.916 -3.000 1.00 57.09 71 GLU A C 1
ATOM 606 O O . GLU A 1 71 ? 15.891 5.625 -4.143 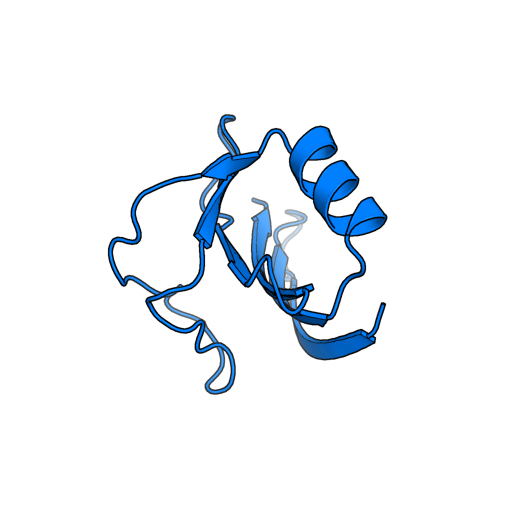1.00 57.09 71 GLU A O 1
ATOM 611 N N . ASN A 1 72 ? 14.540 5.257 -2.429 1.00 57.81 72 ASN A N 1
ATOM 612 C CA . ASN A 1 72 ? 13.710 4.295 -3.152 1.00 57.81 72 ASN A CA 1
ATOM 613 C C . ASN A 1 72 ? 12.745 5.030 -4.094 1.00 57.81 72 ASN A C 1
ATOM 615 O O . ASN A 1 72 ? 11.596 5.291 -3.747 1.00 57.81 72 ASN A O 1
ATOM 619 N N . GLN A 1 73 ? 13.286 5.421 -5.252 1.00 66.62 73 GLN A N 1
ATOM 620 C CA . GLN A 1 73 ? 12.827 5.277 -6.649 1.00 66.62 73 GLN A CA 1
ATOM 621 C C . GLN A 1 73 ? 11.315 5.202 -6.997 1.00 66.62 73 GLN A C 1
ATOM 623 O O . GLN A 1 73 ? 10.968 4.822 -8.113 1.00 66.62 73 GLN A O 1
ATOM 628 N N . GLY A 1 74 ? 10.397 5.614 -6.121 1.00 82.12 74 GLY A N 1
ATOM 629 C CA . GLY A 1 74 ? 8.980 5.805 -6.442 1.00 82.12 74 GLY A CA 1
ATOM 630 C C . GLY A 1 74 ? 7.984 4.835 -5.800 1.00 82.12 74 GLY A C 1
ATOM 631 O O . GLY A 1 74 ? 6.814 4.895 -6.179 1.00 82.12 74 GLY A O 1
ATOM 632 N N . SER A 1 75 ? 8.376 3.983 -4.841 1.00 91.19 75 SER A N 1
ATOM 633 C CA . SER A 1 75 ? 7.407 3.172 -4.078 1.00 91.19 75 SER A CA 1
ATOM 634 C C . SER A 1 75 ? 6.488 4.072 -3.241 1.00 91.19 75 SER A C 1
ATOM 636 O O . SER A 1 75 ? 6.943 5.009 -2.581 1.00 91.19 75 SER A O 1
ATOM 638 N N . VAL A 1 76 ? 5.186 3.776 -3.237 1.00 93.75 76 VAL A N 1
ATOM 639 C CA . VAL A 1 76 ? 4.164 4.540 -2.507 1.00 93.75 76 VAL A CA 1
ATOM 640 C C . VAL A 1 76 ? 3.175 3.590 -1.845 1.00 93.75 76 VAL A C 1
ATOM 642 O O . VAL A 1 76 ? 2.631 2.678 -2.470 1.00 93.75 76 VAL A O 1
ATOM 645 N N . TYR A 1 77 ? 2.882 3.844 -0.574 1.00 95.00 77 TYR A N 1
ATOM 646 C CA . TYR A 1 77 ? 1.963 3.033 0.213 1.00 95.00 77 TYR A CA 1
ATOM 647 C C . TYR A 1 77 ? 0.807 3.881 0.732 1.00 95.00 77 TYR A C 1
ATOM 649 O O . TYR A 1 77 ? 0.999 4.991 1.218 1.00 95.00 77 TYR A O 1
ATOM 657 N N . TYR A 1 78 ? -0.405 3.343 0.663 1.00 96.12 78 TYR A N 1
ATOM 658 C CA . TYR A 1 78 ? -1.620 4.009 1.111 1.00 96.12 78 TYR A CA 1
ATOM 659 C C . TYR A 1 78 ? -2.253 3.195 2.233 1.00 96.12 78 TYR A C 1
ATOM 661 O O . TYR A 1 78 ? -2.485 2.000 2.061 1.00 96.12 78 TYR A O 1
ATOM 669 N N . GLU A 1 79 ? -2.586 3.821 3.359 1.00 96.19 79 GLU A N 1
ATOM 670 C CA . GLU A 1 79 ? -3.138 3.126 4.528 1.00 96.19 79 GLU A CA 1
ATOM 671 C C . GLU A 1 79 ? -4.388 3.820 5.084 1.00 96.19 79 GLU A C 1
ATOM 673 O O . GLU A 1 79 ? -4.419 5.032 5.309 1.00 96.19 79 GLU A O 1
ATOM 678 N N . ASN A 1 80 ? -5.405 3.022 5.415 1.00 96.50 80 ASN A N 1
ATOM 679 C CA . ASN A 1 80 ? -6.418 3.406 6.390 1.00 96.50 80 ASN A CA 1
ATOM 680 C C . ASN A 1 80 ? -6.052 2.847 7.777 1.00 96.50 80 ASN A C 1
ATOM 682 O O . ASN A 1 80 ? -6.258 1.653 8.026 1.00 96.50 80 ASN A O 1
ATOM 686 N N . PRO A 1 81 ? -5.581 3.687 8.717 1.00 92.81 81 PRO A N 1
ATOM 687 C CA . PRO A 1 81 ? -5.085 3.214 10.009 1.00 92.81 81 PRO A CA 1
ATOM 688 C C . PRO A 1 81 ? -6.182 2.582 10.876 1.00 92.81 81 PRO A C 1
ATOM 690 O O . PRO A 1 81 ? -5.890 1.727 11.714 1.00 92.81 81 PRO A O 1
ATOM 693 N N . LYS A 1 82 ? -7.454 2.953 10.663 1.00 94.25 82 LYS A N 1
ATOM 694 C CA . LYS A 1 82 ? -8.591 2.419 11.429 1.00 94.25 82 LYS A CA 1
ATOM 695 C C . LYS A 1 82 ? -8.936 0.994 11.009 1.00 94.25 82 LYS A C 1
ATOM 697 O O . LYS A 1 82 ? -9.227 0.154 11.852 1.00 94.25 82 LYS A O 1
ATOM 702 N N . THR A 1 83 ? -8.924 0.716 9.706 1.00 95.94 83 THR A N 1
ATOM 703 C CA . THR A 1 83 ? -9.382 -0.575 9.164 1.00 95.94 83 THR A CA 1
ATOM 704 C C . THR A 1 83 ? -8.238 -1.527 8.837 1.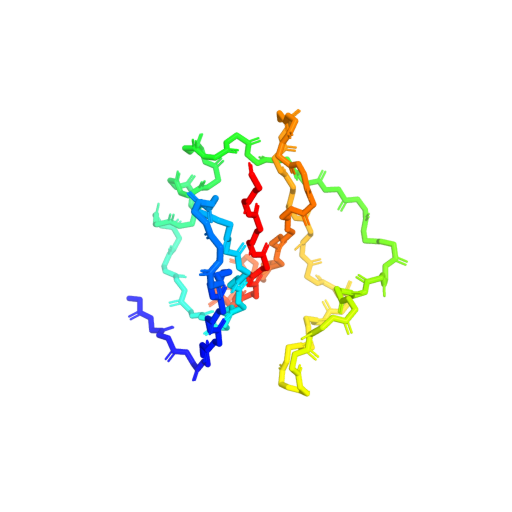00 95.94 83 THR A C 1
ATOM 706 O O . THR A 1 83 ? -8.467 -2.731 8.712 1.00 95.94 83 THR A O 1
ATOM 709 N N . GLY A 1 84 ? -7.017 -1.008 8.694 1.00 96.19 84 GLY A N 1
ATOM 710 C CA . GLY A 1 84 ? -5.8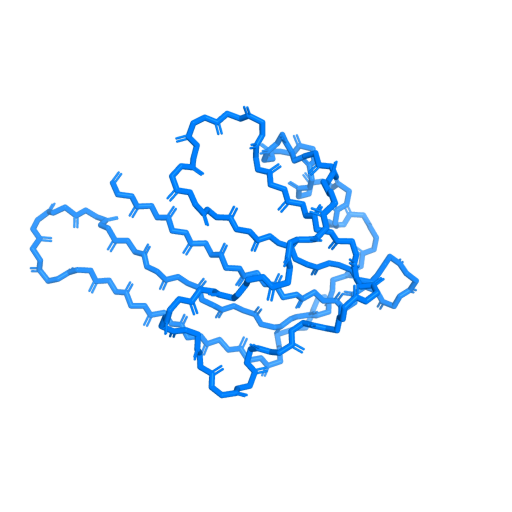62 -1.765 8.226 1.00 96.19 84 GLY A CA 1
ATOM 711 C C . GLY A 1 84 ? -5.891 -2.111 6.752 1.00 96.19 84 GLY A C 1
ATOM 712 O O . GLY A 1 84 ? -5.134 -2.984 6.334 1.00 96.19 84 GLY A O 1
ATOM 713 N N . HIS A 1 85 ? -6.786 -1.481 5.993 1.00 98.00 85 HIS A N 1
ATOM 714 C CA . HIS A 1 85 ? -6.821 -1.608 4.549 1.00 98.00 85 HIS A CA 1
ATOM 715 C C . HIS A 1 85 ? -5.673 -0.818 3.929 1.00 98.00 85 HIS A C 1
ATOM 717 O O . HIS A 1 85 ? -5.448 0.334 4.312 1.00 98.00 85 HIS A O 1
ATOM 723 N N . MET A 1 86 ? -4.957 -1.439 2.997 1.00 97.88 86 MET A N 1
ATOM 724 C CA . MET A 1 86 ? -3.751 -0.883 2.407 1.00 97.88 86 MET A CA 1
ATOM 725 C C . MET A 1 86 ? -3.688 -1.133 0.905 1.00 97.88 86 MET A C 1
ATOM 727 O O . MET A 1 86 ? -4.063 -2.208 0.440 1.00 97.88 86 MET A O 1
ATOM 731 N N . PHE A 1 87 ? -3.130 -0.161 0.188 1.00 97.50 87 PHE A N 1
ATOM 732 C CA . PHE A 1 87 ? -2.655 -0.317 -1.184 1.00 97.50 87 PHE A CA 1
ATOM 733 C C . PHE A 1 87 ? -1.146 -0.104 -1.197 1.00 97.50 87 PHE A C 1
ATOM 735 O O . PHE A 1 87 ? -0.668 0.882 -0.639 1.00 97.50 87 PHE A O 1
ATOM 742 N N . LEU A 1 88 ? -0.394 -1.025 -1.788 1.00 95.81 88 LEU A N 1
ATOM 743 C CA . LEU A 1 88 ? 1.059 -0.937 -1.876 1.00 95.81 88 LEU A CA 1
ATOM 744 C C . LEU A 1 88 ? 1.446 -0.906 -3.349 1.00 95.81 88 LEU A C 1
ATOM 746 O O . LEU A 1 88 ? 1.085 -1.816 -4.094 1.00 95.81 88 LEU A O 1
ATOM 750 N N . TYR A 1 89 ? 2.164 0.136 -3.743 1.00 94.69 89 TYR A N 1
ATOM 751 C CA . TYR A 1 89 ? 2.903 0.193 -4.990 1.00 94.69 89 TYR A CA 1
ATOM 752 C C . TYR A 1 89 ? 4.384 0.146 -4.647 1.00 94.69 89 TYR A C 1
ATOM 754 O O . TYR A 1 89 ? 4.886 1.055 -3.986 1.00 94.69 89 TYR A O 1
ATOM 762 N N . ASP A 1 90 ? 5.056 -0.918 -5.061 1.00 91.94 90 ASP A N 1
ATOM 763 C CA . ASP A 1 90 ? 6.483 -1.090 -4.840 1.00 91.94 90 ASP A CA 1
ATOM 764 C C . ASP A 1 90 ? 7.217 -1.230 -6.172 1.00 91.94 90 ASP A C 1
ATOM 766 O O . ASP A 1 90 ? 6.749 -1.926 -7.079 1.00 91.94 90 ASP A O 1
ATOM 770 N N . ILE A 1 91 ? 8.339 -0.526 -6.285 1.00 88.69 91 ILE A N 1
ATOM 771 C CA . ILE A 1 91 ? 9.212 -0.546 -7.446 1.00 88.69 91 ILE A CA 1
ATOM 772 C C . ILE A 1 91 ? 10.667 -0.610 -6.999 1.00 88.69 91 ILE A C 1
ATOM 774 O O . ILE A 1 91 ? 11.083 0.110 -6.091 1.00 88.69 91 ILE A O 1
ATOM 778 N N . GLN A 1 92 ? 11.434 -1.464 -7.660 1.00 83.94 92 GLN A N 1
ATOM 779 C CA . GLN A 1 92 ? 12.869 -1.587 -7.456 1.00 83.94 92 GLN A CA 1
ATOM 780 C C . GLN A 1 92 ? 13.540 -1.645 -8.824 1.00 83.94 92 GLN A C 1
ATOM 782 O O . GLN A 1 92 ? 13.106 -2.437 -9.662 1.00 83.94 92 GLN A O 1
ATOM 787 N N . PHE A 1 93 ? 14.550 -0.797 -9.042 1.00 73.81 93 PHE A N 1
ATOM 788 C CA . PHE A 1 93 ? 15.409 -0.809 -10.225 1.00 73.81 93 PHE A CA 1
ATOM 789 C C . PHE A 1 93 ? 16.858 -1.155 -9.866 1.00 73.81 93 PHE A C 1
ATOM 791 O O . PHE A 1 93 ? 17.319 -0.724 -8.781 1.00 73.81 93 PHE A O 1
#